Protein AF-A0A1Q7UNA2-F1 (afdb_monomer_lite)

Radius of gyration: 17.63 Å; chains: 1; bounding box: 50×37×40 Å

Sequence (110 aa):
MLPLDVMKQYQCIVVGATQRELTVAFTAEQNKVVIRALQKLTSLNIFPVLVQPAKFRLLMHRIEAYEQHRHDLDWPYYVHWYFTHSIVEYVLTEQVLHKQQIVEEPWEYE

pLDDT: mean 70.7, std 17.1, range [40.28, 89.38]

Foldseek 3Di:
DDDLVLCVVQVKDFPADDPAETEIEHADDDPVVSQVVVCVVPVHHYRYDYDHPVVSVVVSVVVVVCVVCVVVDPDDPPCPVRNVVRVVVNVVVVVVVVVVVVVPPPPDDD

Structure (mmCIF, N/CA/C/O backbone):
data_AF-A0A1Q7UNA2-F1
#
_entry.id   AF-A0A1Q7UNA2-F1
#
loop_
_atom_site.group_PDB
_atom_site.id
_atom_site.type_symbol
_atom_site.label_atom_id
_atom_site.label_alt_id
_atom_site.label_comp_id
_atom_site.label_asym_id
_atom_site.label_entity_id
_atom_site.label_seq_id
_atom_site.pdbx_PDB_ins_code
_atom_site.Cartn_x
_atom_site.Cartn_y
_atom_site.Cartn_z
_atom_site.occupancy
_atom_site.B_iso_or_equiv
_atom_site.auth_seq_id
_atom_site.auth_comp_id
_atom_site.auth_asym_id
_atom_site.auth_atom_id
_atom_site.pdbx_PDB_model_num
ATOM 1 N N . MET A 1 1 ? -3.076 -9.086 3.347 1.00 63.88 1 MET A N 1
ATOM 2 C CA . MET A 1 1 ? -2.303 -8.221 2.421 1.00 63.88 1 MET A CA 1
ATOM 3 C C . MET A 1 1 ? -3.239 -7.671 1.357 1.00 63.88 1 MET A C 1
ATOM 5 O O . MET A 1 1 ? -4.235 -8.324 1.074 1.00 63.88 1 MET A O 1
ATOM 9 N N . LEU A 1 2 ? -2.945 -6.493 0.793 1.00 74.06 2 LEU A N 1
ATOM 10 C CA . LEU A 1 2 ? -3.668 -6.002 -0.388 1.00 74.06 2 LEU A CA 1
ATOM 11 C C . LEU A 1 2 ? -3.254 -6.822 -1.623 1.00 74.06 2 LEU A C 1
ATOM 13 O O . LEU A 1 2 ? -2.090 -7.215 -1.693 1.00 74.06 2 LEU A O 1
ATOM 17 N N . PRO A 1 3 ? -4.153 -7.066 -2.592 1.00 80.12 3 PRO A N 1
ATOM 18 C CA . PRO A 1 3 ? -3.781 -7.680 -3.865 1.00 80.12 3 PRO A CA 1
ATOM 19 C C . PRO A 1 3 ? -2.754 -6.835 -4.629 1.00 80.12 3 PRO A C 1
ATOM 21 O O . PRO A 1 3 ? -2.806 -5.602 -4.577 1.00 80.12 3 PRO A O 1
ATOM 24 N N . LEU A 1 4 ? -1.850 -7.481 -5.375 1.00 81.50 4 LEU A N 1
ATOM 25 C CA . LEU A 1 4 ? -0.822 -6.793 -6.169 1.00 81.50 4 LEU A CA 1
ATOM 26 C C . LEU A 1 4 ? -1.426 -5.761 -7.129 1.00 81.50 4 LEU A C 1
ATOM 28 O O . LEU A 1 4 ? -0.921 -4.644 -7.229 1.00 81.50 4 LEU A O 1
ATOM 32 N N . ASP A 1 5 ? -2.543 -6.098 -7.770 1.00 82.19 5 ASP A N 1
ATOM 33 C CA . ASP A 1 5 ? -3.231 -5.201 -8.701 1.00 82.19 5 ASP A CA 1
ATOM 34 C C . ASP A 1 5 ? -3.750 -3.936 -8.011 1.00 82.19 5 ASP A C 1
ATOM 36 O O . ASP A 1 5 ? -3.601 -2.836 -8.541 1.00 82.19 5 ASP A O 1
ATOM 40 N N . VAL A 1 6 ? -4.265 -4.064 -6.783 1.00 80.56 6 VAL A N 1
ATOM 41 C CA . VAL A 1 6 ? -4.700 -2.926 -5.956 1.00 80.56 6 VAL A CA 1
ATOM 42 C C . VAL A 1 6 ? -3.497 -2.052 -5.594 1.00 80.56 6 VAL A C 1
ATOM 44 O O . VAL A 1 6 ? -3.549 -0.830 -5.740 1.00 80.56 6 VAL A O 1
ATOM 47 N N . MET A 1 7 ? -2.386 -2.665 -5.176 1.00 84.69 7 MET A N 1
ATOM 48 C CA . MET A 1 7 ? -1.158 -1.943 -4.820 1.00 84.69 7 MET A CA 1
ATOM 49 C C . MET A 1 7 ? -0.581 -1.164 -6.012 1.00 84.69 7 MET A C 1
ATOM 51 O O . MET A 1 7 ? -0.156 -0.015 -5.866 1.00 84.69 7 MET A O 1
ATOM 55 N N . LYS A 1 8 ? -0.618 -1.754 -7.212 1.00 85.25 8 LYS A N 1
ATOM 56 C CA . LYS A 1 8 ? -0.201 -1.113 -8.467 1.00 85.25 8 LYS A CA 1
ATOM 57 C C . LYS A 1 8 ? -1.134 0.013 -8.882 1.00 85.25 8 LYS A C 1
ATOM 59 O O . LYS A 1 8 ? -0.667 1.121 -9.145 1.00 85.25 8 LYS A O 1
ATOM 64 N N . GLN A 1 9 ? -2.435 -0.257 -8.933 1.00 84.44 9 GLN A N 1
ATOM 65 C CA . GLN A 1 9 ? -3.442 0.694 -9.394 1.00 84.44 9 GLN A CA 1
ATOM 66 C C . GLN A 1 9 ? -3.444 1.965 -8.544 1.00 84.44 9 GLN A C 1
ATOM 68 O O . GLN A 1 9 ? -3.530 3.070 -9.077 1.00 84.44 9 GLN A O 1
ATOM 73 N N . TYR A 1 10 ? -3.320 1.810 -7.227 1.00 83.06 10 TYR A N 1
ATOM 74 C CA . TYR A 1 10 ? -3.402 2.924 -6.289 1.00 83.06 10 TYR A CA 1
ATOM 75 C C . TYR A 1 10 ? -2.045 3.421 -5.790 1.00 83.06 10 TYR A C 1
ATOM 77 O O . TYR A 1 10 ? -2.012 4.305 -4.934 1.00 83.06 10 TYR A O 1
ATOM 85 N N . GLN A 1 11 ? -0.941 2.877 -6.318 1.00 86.38 11 GLN A N 1
ATOM 86 C CA . GLN A 1 11 ? 0.428 3.207 -5.906 1.00 86.38 11 GLN A CA 1
ATOM 87 C C . GLN A 1 11 ? 0.568 3.215 -4.374 1.00 86.38 11 GLN A C 1
ATOM 89 O O . GLN A 1 11 ? 1.095 4.159 -3.778 1.00 86.38 11 GLN A O 1
ATOM 94 N N . CYS A 1 12 ? 0.068 2.149 -3.741 1.00 86.25 12 CYS A N 1
ATOM 95 C CA . CYS A 1 12 ? 0.057 1.982 -2.295 1.00 86.25 12 CYS A CA 1
ATOM 96 C C . CYS A 1 12 ? 0.667 0.639 -1.886 1.00 86.25 12 CYS A C 1
ATOM 98 O O . CYS A 1 12 ? 0.523 -0.359 -2.586 1.00 86.25 12 CYS A O 1
ATOM 100 N N . ILE A 1 13 ? 1.373 0.605 -0.757 1.00 86.81 13 ILE A N 1
ATOM 101 C CA . ILE A 1 13 ? 1.974 -0.621 -0.216 1.00 86.81 13 ILE A CA 1
ATOM 102 C C . ILE A 1 13 ? 1.739 -0.636 1.288 1.00 86.81 13 ILE A C 1
ATOM 104 O O . ILE A 1 13 ? 2.112 0.311 1.977 1.00 86.81 13 ILE A O 1
ATOM 108 N N . VAL A 1 14 ? 1.147 -1.702 1.825 1.00 85.12 14 VAL A N 1
ATOM 109 C CA . VAL A 1 14 ? 1.115 -1.886 3.283 1.00 85.12 14 VAL A CA 1
ATOM 110 C C . VAL A 1 14 ? 2.553 -2.132 3.730 1.00 85.12 14 VAL A C 1
ATOM 112 O O . VAL A 1 14 ? 3.205 -3.026 3.196 1.00 85.12 14 VAL A O 1
ATOM 115 N N . VAL A 1 15 ? 3.054 -1.349 4.688 1.00 82.88 15 VAL A N 1
ATOM 116 C CA . VAL A 1 15 ? 4.416 -1.485 5.253 1.00 82.88 15 VAL A CA 1
ATOM 117 C C . VAL A 1 15 ? 4.418 -1.835 6.743 1.00 82.88 15 VAL A C 1
ATOM 119 O O . VAL A 1 15 ? 5.462 -2.182 7.286 1.00 82.88 15 VAL A O 1
ATOM 122 N N . GLY A 1 16 ? 3.254 -1.791 7.391 1.00 80.31 16 GLY A N 1
ATOM 123 C CA . GLY A 1 16 ? 3.058 -2.241 8.764 1.00 80.31 16 GLY A CA 1
ATOM 124 C C . GLY A 1 16 ? 1.576 -2.357 9.103 1.00 80.31 16 GLY A C 1
ATOM 125 O O . GLY A 1 16 ? 0.727 -1.810 8.397 1.00 80.31 16 GLY A O 1
ATOM 126 N N . ALA A 1 17 ? 1.267 -3.078 10.176 1.00 82.44 17 ALA A N 1
ATOM 127 C CA . ALA A 1 17 ? -0.092 -3.223 10.674 1.00 82.44 17 ALA A CA 1
ATOM 128 C C . ALA A 1 17 ? -0.101 -3.400 12.196 1.00 82.44 17 ALA A C 1
ATOM 130 O O . ALA A 1 17 ? 0.771 -4.060 12.762 1.00 82.44 17 ALA A O 1
ATOM 131 N N . THR A 1 18 ? -1.110 -2.819 12.832 1.00 81.62 18 THR A N 1
ATOM 132 C CA . THR A 1 18 ? -1.476 -3.009 14.238 1.00 81.62 18 THR A CA 1
ATOM 133 C C . THR A 1 18 ? -2.917 -3.523 14.314 1.00 81.62 18 THR A C 1
ATOM 135 O O . THR A 1 18 ? -3.586 -3.661 13.289 1.00 81.62 18 THR A O 1
ATOM 138 N N . GLN A 1 19 ? -3.434 -3.759 15.522 1.00 77.75 19 GLN A N 1
ATOM 139 C CA . GLN A 1 19 ? -4.790 -4.288 15.731 1.00 77.75 19 GLN A CA 1
ATOM 140 C C . GLN A 1 19 ? -5.914 -3.431 15.119 1.00 77.75 19 GLN A C 1
ATOM 142 O O . GLN A 1 19 ? -6.990 -3.952 14.845 1.00 77.75 19 GLN A O 1
ATOM 147 N N . ARG A 1 20 ? -5.709 -2.120 14.924 1.00 84.38 20 ARG A N 1
ATOM 148 C CA . ARG A 1 20 ? -6.752 -1.205 14.413 1.00 84.38 20 ARG A CA 1
ATOM 149 C C . ARG A 1 20 ? -6.290 -0.284 13.291 1.00 84.38 20 ARG A C 1
ATOM 151 O O . ARG A 1 20 ? -7.080 0.524 12.804 1.00 84.38 20 ARG A O 1
ATOM 158 N N . GLU A 1 21 ? -5.027 -0.376 12.889 1.00 85.38 21 GLU A N 1
ATOM 159 C CA . GLU A 1 21 ? -4.424 0.565 11.953 1.00 85.38 21 GLU A CA 1
ATOM 160 C C . GLU A 1 21 ? -3.440 -0.121 11.004 1.00 85.38 21 GLU A C 1
ATOM 162 O O . GLU A 1 21 ? -2.600 -0.914 11.424 1.00 85.38 21 GLU A O 1
ATOM 167 N N . LEU A 1 22 ? -3.521 0.222 9.720 1.00 87.38 22 LEU A N 1
ATOM 168 C CA . LEU A 1 22 ? -2.559 -0.155 8.695 1.00 87.38 22 LEU A CA 1
ATOM 169 C C . LEU A 1 22 ? -1.677 1.037 8.343 1.00 87.38 22 LEU A C 1
ATOM 171 O O . LEU A 1 22 ? -2.165 2.089 7.929 1.00 87.38 22 LEU A O 1
ATOM 175 N N . THR A 1 23 ? -0.370 0.830 8.404 1.00 88.31 23 THR A N 1
ATOM 176 C CA . THR A 1 23 ? 0.618 1.773 7.888 1.00 88.31 23 THR A CA 1
ATOM 177 C C . THR A 1 23 ? 0.781 1.526 6.396 1.00 88.3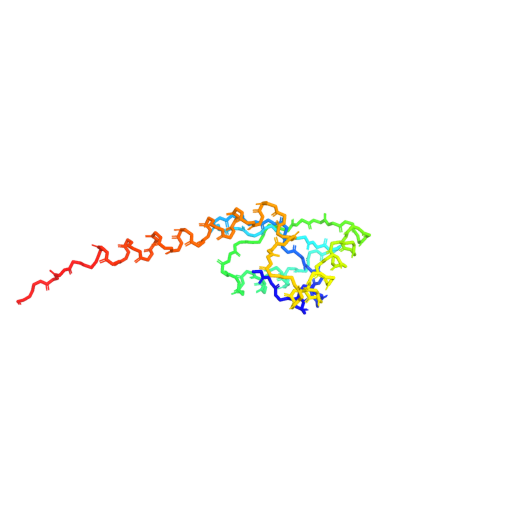1 23 THR A C 1
ATOM 179 O O . THR A 1 23 ? 1.273 0.472 5.983 1.00 88.31 23 THR A O 1
ATOM 182 N N . VAL A 1 24 ? 0.378 2.493 5.572 1.00 86.62 24 VAL A N 1
ATOM 183 C CA . VAL A 1 24 ? 0.376 2.360 4.109 1.00 86.62 24 VAL A CA 1
ATOM 184 C C . VAL A 1 24 ? 1.284 3.412 3.484 1.00 86.62 24 VAL A C 1
ATOM 186 O O . VAL A 1 24 ? 1.093 4.610 3.673 1.00 86.62 24 VAL A O 1
ATOM 189 N N . ALA A 1 25 ? 2.280 2.957 2.730 1.00 88.38 25 ALA A N 1
ATOM 190 C CA . ALA A 1 25 ? 3.199 3.786 1.967 1.00 88.38 25 ALA A CA 1
ATOM 191 C C . ALA A 1 25 ? 2.579 4.262 0.641 1.00 88.38 25 ALA A C 1
ATOM 193 O O . ALA A 1 25 ? 1.989 3.455 -0.075 1.00 88.38 25 ALA A O 1
ATOM 194 N N . PHE A 1 26 ? 2.792 5.534 0.289 1.00 88.06 26 PHE A N 1
ATOM 195 C CA . PHE A 1 26 ? 2.338 6.189 -0.950 1.00 88.06 26 PHE A CA 1
ATOM 196 C C . PHE A 1 26 ? 3.474 6.989 -1.618 1.00 88.06 26 PHE A C 1
ATOM 198 O O . PHE A 1 26 ? 4.359 7.491 -0.926 1.00 88.06 26 PHE A O 1
ATOM 205 N N . THR A 1 27 ? 3.452 7.136 -2.950 1.00 82.06 27 THR A N 1
ATOM 206 C CA . THR A 1 27 ? 4.519 7.790 -3.747 1.00 82.06 27 THR A CA 1
ATOM 207 C C . THR A 1 27 ? 4.490 9.322 -3.771 1.00 82.06 27 THR A C 1
ATOM 209 O O . THR A 1 27 ? 5.551 9.943 -3.821 1.00 82.06 27 THR A O 1
ATOM 212 N N . ALA A 1 28 ? 3.306 9.937 -3.776 1.00 72.44 28 ALA A N 1
ATOM 213 C CA . ALA A 1 28 ? 3.059 11.386 -3.738 1.00 72.44 28 ALA A CA 1
ATOM 214 C C . ALA A 1 28 ? 1.551 11.650 -3.543 1.00 72.44 28 ALA A C 1
ATOM 216 O O . ALA A 1 28 ? 0.780 10.698 -3.611 1.00 72.44 28 ALA A O 1
ATOM 217 N N . GLU A 1 29 ? 1.183 12.913 -3.261 1.00 64.06 29 GLU A N 1
ATOM 218 C CA . GLU A 1 29 ? -0.145 13.442 -2.875 1.00 64.06 29 GLU A CA 1
ATOM 219 C C . GLU A 1 29 ? -1.163 12.411 -2.371 1.00 64.06 29 GLU A C 1
ATOM 221 O O . GLU A 1 29 ? -1.747 11.639 -3.127 1.00 64.06 29 GLU A O 1
ATOM 226 N N . GLN A 1 30 ? -1.425 12.464 -1.061 1.00 63.19 30 GLN A N 1
ATOM 227 C CA . GLN A 1 30 ? -2.447 11.664 -0.394 1.00 63.19 30 GLN A CA 1
ATOM 228 C C . GLN A 1 30 ? -3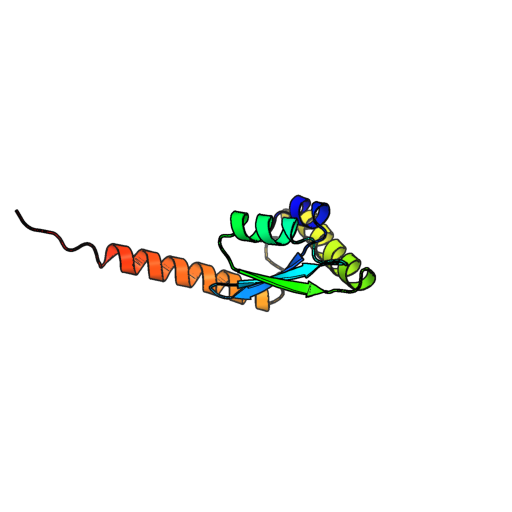.792 11.805 -1.110 1.00 63.19 30 GLN A C 1
ATOM 230 O O . GLN A 1 30 ? -4.561 12.738 -0.859 1.00 63.19 30 GLN A O 1
ATOM 235 N N . ASN A 1 31 ? -4.111 10.848 -1.975 1.00 69.75 31 ASN A N 1
ATOM 236 C CA . ASN A 1 31 ? -5.426 10.795 -2.565 1.00 69.75 31 ASN A CA 1
ATOM 237 C C . ASN A 1 31 ? -6.384 10.308 -1.475 1.00 69.75 31 ASN A C 1
ATOM 239 O O . ASN A 1 31 ? -6.511 9.112 -1.212 1.00 69.75 31 ASN A O 1
ATOM 243 N N . LYS A 1 32 ? -7.048 11.258 -0.806 1.00 81.75 32 LYS A N 1
ATOM 244 C CA . LYS A 1 32 ? -8.021 10.991 0.265 1.00 81.75 32 LYS A CA 1
ATOM 245 C C . LYS A 1 32 ? -9.088 9.979 -0.164 1.00 81.75 32 LYS A C 1
ATOM 247 O O . LYS A 1 32 ? -9.630 9.279 0.687 1.00 81.75 32 LYS A O 1
ATOM 252 N N . VAL A 1 33 ? -9.375 9.880 -1.465 1.00 84.75 33 VAL A N 1
ATOM 253 C CA . VAL A 1 33 ? -10.287 8.876 -2.025 1.00 84.75 33 VAL A CA 1
ATOM 254 C C . VAL A 1 33 ? -9.717 7.470 -1.863 1.00 84.75 33 VAL A C 1
ATOM 256 O O . VAL A 1 33 ? -10.432 6.586 -1.404 1.00 84.75 33 VAL A O 1
ATOM 259 N N . VAL A 1 34 ? -8.433 7.273 -2.164 1.00 83.25 34 VAL A N 1
ATOM 260 C CA . VAL A 1 34 ? -7.741 5.987 -1.992 1.00 83.25 34 VAL A CA 1
ATOM 261 C C . VAL A 1 34 ? -7.687 5.606 -0.520 1.00 83.25 34 VAL A C 1
ATOM 263 O O . VAL A 1 34 ? -8.026 4.481 -0.176 1.00 83.25 34 VAL A O 1
ATOM 266 N N . ILE A 1 35 ? -7.344 6.547 0.365 1.00 87.06 35 ILE A N 1
ATOM 267 C CA . ILE A 1 35 ? -7.327 6.292 1.813 1.00 87.06 35 ILE A CA 1
ATOM 268 C C . ILE A 1 35 ? -8.715 5.850 2.294 1.00 87.06 35 ILE A C 1
ATOM 270 O O . ILE A 1 35 ? -8.828 4.826 2.959 1.00 87.06 35 ILE A O 1
ATOM 274 N N . ARG A 1 36 ? -9.783 6.557 1.898 1.00 87.50 36 ARG A N 1
ATOM 275 C CA . ARG A 1 36 ? -11.162 6.172 2.244 1.00 87.50 36 ARG A CA 1
ATOM 276 C C . ARG A 1 36 ? -11.572 4.829 1.651 1.00 87.50 36 ARG A C 1
ATOM 278 O O . ARG A 1 36 ? -12.288 4.078 2.305 1.00 87.50 36 ARG A O 1
ATOM 285 N N . ALA A 1 37 ? -11.164 4.533 0.419 1.00 84.69 37 ALA A N 1
ATOM 286 C CA . ALA A 1 37 ? -11.447 3.253 -0.217 1.00 84.69 37 ALA A CA 1
ATOM 287 C C . ALA A 1 37 ? -10.760 2.109 0.537 1.00 84.69 37 ALA A C 1
ATOM 289 O O . ALA A 1 37 ? -11.405 1.109 0.834 1.00 84.69 37 ALA A O 1
ATOM 290 N N . LEU A 1 38 ? -9.496 2.295 0.925 1.00 83.81 38 LEU A N 1
ATOM 291 C CA . LEU A 1 38 ? -8.756 1.338 1.740 1.00 83.81 38 LEU A CA 1
ATOM 292 C C . LEU A 1 38 ? -9.396 1.165 3.119 1.00 83.81 38 LEU A C 1
ATOM 294 O O . LEU A 1 38 ? -9.632 0.031 3.505 1.00 83.81 38 LEU A O 1
ATOM 298 N N . GLN A 1 39 ? -9.770 2.249 3.807 1.00 86.94 39 GLN A N 1
ATOM 299 C CA . GLN A 1 39 ? -10.493 2.177 5.087 1.00 86.94 39 GLN A CA 1
ATOM 300 C C . GLN A 1 39 ? -11.794 1.377 4.972 1.00 86.94 39 GLN A C 1
ATOM 302 O O . GLN A 1 39 ? -12.088 0.552 5.829 1.00 86.94 39 GLN A O 1
ATOM 307 N N . LYS A 1 40 ? -12.576 1.594 3.906 1.00 84.19 40 LYS A N 1
ATOM 308 C CA . LYS A 1 40 ? -13.811 0.834 3.661 1.00 84.19 40 LYS A CA 1
ATOM 309 C C . LYS A 1 40 ? -13.542 -0.634 3.345 1.00 84.19 40 LYS A C 1
ATOM 311 O O . LYS A 1 40 ? -14.314 -1.486 3.761 1.00 84.19 40 LYS A O 1
ATOM 316 N N . LEU A 1 41 ? -12.479 -0.914 2.595 1.00 81.69 41 LEU A N 1
ATOM 317 C CA . LEU A 1 41 ? -12.116 -2.269 2.194 1.00 81.69 41 LEU A CA 1
ATOM 318 C C . LEU A 1 41 ? -11.587 -3.088 3.375 1.00 81.69 41 LEU A C 1
ATOM 320 O O . LEU A 1 41 ? -11.864 -4.277 3.463 1.00 81.69 41 LEU A O 1
ATOM 324 N N . THR A 1 42 ? -10.810 -2.465 4.261 1.00 80.88 42 THR A N 1
ATOM 325 C CA . THR A 1 42 ? -10.125 -3.161 5.356 1.00 80.88 42 THR A CA 1
ATOM 326 C C . THR A 1 42 ? -10.839 -3.034 6.694 1.00 80.88 42 THR A C 1
ATOM 328 O O . THR A 1 42 ? -10.509 -3.775 7.608 1.00 80.88 42 THR A O 1
ATOM 331 N N . SER A 1 43 ? -11.789 -2.104 6.838 1.00 84.88 43 SER A N 1
ATOM 332 C CA . SER A 1 43 ? -12.384 -1.707 8.127 1.00 84.88 43 SER A CA 1
ATOM 333 C C . SER A 1 43 ? -11.356 -1.257 9.179 1.00 84.88 43 SER A C 1
ATOM 335 O O . SER A 1 43 ? -11.660 -1.203 10.368 1.00 84.88 43 SER A O 1
ATOM 337 N N . LEU A 1 44 ? -10.140 -0.906 8.747 1.00 85.44 44 LEU A N 1
ATOM 338 C CA . LEU A 1 44 ? -9.041 -0.462 9.603 1.00 85.44 44 LEU A CA 1
ATOM 339 C C . LEU A 1 44 ? -8.715 1.007 9.337 1.00 85.44 44 LEU A C 1
ATOM 341 O O . LEU A 1 44 ? -8.884 1.516 8.224 1.00 85.44 44 LEU A O 1
ATOM 345 N N . ASN A 1 45 ? -8.185 1.685 10.354 1.00 88.62 45 ASN A N 1
ATOM 346 C CA . ASN A 1 45 ? -7.595 3.002 10.156 1.00 88.62 45 ASN A CA 1
ATOM 347 C C . ASN A 1 45 ? -6.382 2.890 9.235 1.00 88.62 45 ASN A C 1
ATOM 349 O O . ASN A 1 45 ? -5.694 1.873 9.212 1.00 88.62 45 ASN A O 1
ATOM 353 N N . ILE A 1 46 ? -6.124 3.936 8.459 1.00 88.31 46 ILE A N 1
ATOM 354 C CA . ILE A 1 46 ? -4.984 3.978 7.549 1.00 88.31 46 ILE A CA 1
ATOM 355 C C . ILE A 1 46 ? -4.082 5.111 8.011 1.00 88.31 46 ILE A C 1
ATOM 357 O O . ILE A 1 46 ? -4.489 6.272 7.967 1.00 88.31 46 ILE A O 1
ATOM 361 N N . PHE A 1 47 ? -2.863 4.768 8.414 1.00 89.38 47 PHE A N 1
ATOM 362 C CA . PHE A 1 47 ? -1.793 5.716 8.680 1.00 89.38 47 PHE A CA 1
ATOM 363 C C . PHE A 1 47 ? -0.936 5.870 7.414 1.00 89.38 47 PHE A C 1
ATOM 365 O O . PHE A 1 47 ? -0.184 4.956 7.055 1.00 89.38 47 PHE A O 1
ATOM 372 N N . PRO A 1 48 ? -1.069 6.984 6.672 1.00 88.81 48 PRO A N 1
ATOM 373 C CA . PRO A 1 48 ? -0.354 7.168 5.420 1.00 88.81 48 PRO A CA 1
ATOM 374 C C . PRO A 1 48 ? 1.101 7.578 5.669 1.00 88.81 48 PRO A C 1
ATOM 376 O O . PRO A 1 48 ? 1.382 8.527 6.398 1.00 88.81 48 PRO A O 1
ATOM 379 N N . VAL A 1 49 ? 2.031 6.917 4.984 1.00 87.12 49 VAL A N 1
ATOM 380 C CA . VAL A 1 49 ? 3.457 7.261 4.976 1.00 87.12 49 VAL A CA 1
ATOM 381 C C . VAL A 1 49 ? 3.862 7.675 3.569 1.00 87.12 49 VAL A C 1
ATOM 383 O O . VAL A 1 49 ? 3.634 6.953 2.602 1.00 87.12 49 VAL A O 1
ATOM 386 N N . LEU A 1 50 ? 4.485 8.842 3.438 1.00 88.56 50 LEU A N 1
ATOM 387 C CA . LEU A 1 50 ? 5.023 9.297 2.160 1.00 88.56 50 LEU A CA 1
ATOM 388 C C . LEU A 1 50 ? 6.394 8.672 1.917 1.00 88.56 50 LEU A C 1
ATOM 390 O O . LEU A 1 50 ? 7.293 8.746 2.755 1.00 88.56 50 LEU A O 1
ATOM 394 N N . VAL A 1 51 ? 6.559 8.074 0.744 1.00 86.12 51 VAL A N 1
ATOM 395 C CA . VAL A 1 51 ? 7.787 7.409 0.327 1.00 86.12 51 VAL A CA 1
ATOM 396 C C . VAL A 1 51 ? 8.230 7.987 -1.006 1.00 86.12 51 VAL A C 1
ATOM 398 O O . VAL A 1 51 ? 7.443 8.140 -1.931 1.00 86.12 51 VAL A O 1
ATOM 401 N N . GLN A 1 52 ? 9.525 8.283 -1.120 1.00 86.56 52 GLN A N 1
ATOM 402 C CA . GLN A 1 52 ? 10.103 8.759 -2.375 1.00 86.56 52 GLN A CA 1
ATOM 403 C C . GLN A 1 52 ? 9.818 7.762 -3.515 1.00 86.56 52 GLN A C 1
ATOM 405 O O . GLN A 1 52 ? 10.032 6.560 -3.319 1.00 86.56 52 GLN A O 1
ATOM 410 N N . PRO A 1 53 ? 9.442 8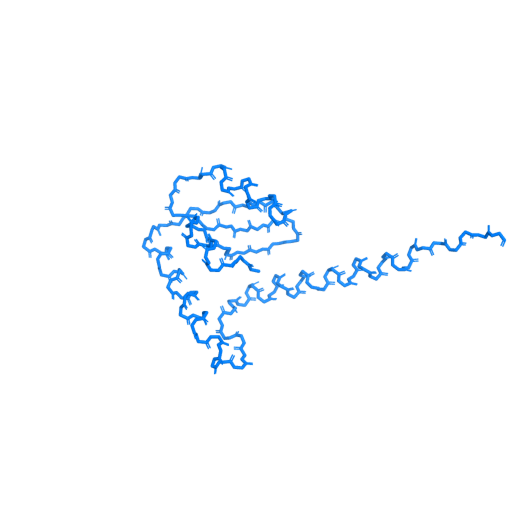.225 -4.723 1.00 86.81 53 PRO A N 1
ATOM 411 C CA . PRO A 1 53 ? 9.095 7.346 -5.842 1.00 86.81 53 PRO A CA 1
ATOM 412 C C . PRO A 1 53 ? 10.156 6.283 -6.160 1.00 86.81 53 PRO A C 1
ATOM 414 O O . PRO A 1 53 ? 9.819 5.136 -6.445 1.00 86.81 53 PRO A O 1
ATOM 417 N N . ALA A 1 54 ? 11.445 6.622 -6.043 1.00 87.44 54 ALA A N 1
ATOM 418 C CA . ALA A 1 54 ? 12.539 5.669 -6.243 1.00 87.44 54 ALA A CA 1
ATOM 419 C C . ALA A 1 54 ? 12.496 4.500 -5.240 1.00 87.44 54 ALA A C 1
ATOM 421 O O . ALA A 1 54 ? 12.626 3.342 -5.629 1.00 87.44 54 ALA A O 1
ATOM 422 N N . LYS A 1 55 ? 12.253 4.790 -3.955 1.00 87.06 55 LYS A N 1
ATOM 423 C CA . LYS A 1 55 ? 12.133 3.769 -2.902 1.00 87.06 55 LYS A CA 1
ATOM 424 C C . LYS A 1 55 ? 10.862 2.943 -3.070 1.00 87.06 55 LYS A C 1
ATOM 426 O O . LYS A 1 55 ? 10.897 1.731 -2.893 1.00 87.06 55 LYS A O 1
ATOM 431 N N . PHE A 1 56 ? 9.761 3.580 -3.459 1.00 86.44 56 PHE A N 1
ATOM 432 C CA . PHE A 1 56 ? 8.508 2.881 -3.721 1.00 86.44 56 PHE A CA 1
ATOM 433 C C . PHE A 1 56 ? 8.637 1.885 -4.876 1.00 86.44 56 PHE A C 1
ATOM 435 O O . PHE A 1 56 ? 8.207 0.744 -4.745 1.00 86.44 56 PHE A O 1
ATOM 442 N N . ARG A 1 57 ? 9.291 2.274 -5.980 1.00 89.06 57 ARG A N 1
ATOM 443 C CA . ARG A 1 57 ? 9.557 1.369 -7.109 1.00 89.06 57 ARG A CA 1
ATOM 444 C C . ARG A 1 57 ? 10.342 0.133 -6.680 1.00 89.06 57 ARG A C 1
ATOM 446 O O . ARG A 1 57 ? 10.010 -0.965 -7.111 1.00 89.06 57 ARG A O 1
ATOM 453 N N . LEU A 1 58 ? 11.340 0.297 -5.809 1.00 88.81 58 LEU A N 1
ATOM 454 C CA . LEU A 1 58 ? 12.090 -0.834 -5.256 1.00 88.81 58 LEU A CA 1
ATOM 455 C C . LEU A 1 58 ? 11.205 -1.746 -4.396 1.00 88.81 58 LEU A C 1
ATOM 457 O O . LEU A 1 58 ? 11.302 -2.964 -4.507 1.00 88.81 58 LEU A O 1
ATOM 461 N N . LEU A 1 59 ? 10.336 -1.174 -3.557 1.00 85.19 59 LEU A N 1
ATOM 462 C CA . L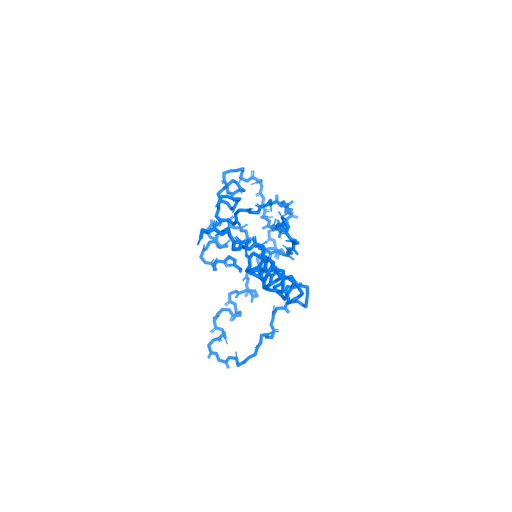EU A 1 59 ? 9.386 -1.951 -2.755 1.00 85.19 59 LEU A CA 1
ATOM 463 C C . LEU A 1 59 ? 8.399 -2.721 -3.641 1.00 85.19 59 LEU A C 1
ATOM 465 O O . LEU A 1 59 ? 8.208 -3.914 -3.429 1.00 85.19 59 LEU A O 1
ATOM 469 N N . MET A 1 60 ? 7.839 -2.072 -4.665 1.00 87.75 60 MET A N 1
ATOM 470 C CA . MET A 1 60 ? 6.915 -2.701 -5.609 1.00 87.75 60 MET A CA 1
ATOM 471 C C . MET A 1 60 ? 7.584 -3.851 -6.365 1.00 87.75 60 MET A C 1
ATOM 473 O O . MET A 1 60 ? 7.060 -4.958 -6.367 1.00 87.75 60 MET A O 1
ATOM 477 N N . HIS A 1 61 ? 8.783 -3.631 -6.911 1.00 88.25 61 HIS A N 1
ATOM 478 C CA . HIS A 1 61 ? 9.514 -4.663 -7.650 1.00 88.25 61 HIS A CA 1
ATOM 479 C C . HIS A 1 61 ? 9.823 -5.891 -6.781 1.00 88.25 61 HIS A C 1
ATOM 481 O O . HIS A 1 61 ? 9.821 -7.022 -7.264 1.00 88.25 61 HIS A O 1
ATOM 487 N N . ARG A 1 62 ? 10.096 -5.700 -5.484 1.00 84.12 62 ARG A N 1
ATOM 488 C CA . ARG A 1 62 ? 10.309 -6.822 -4.555 1.00 84.12 62 ARG A CA 1
ATOM 489 C C . ARG A 1 62 ? 9.036 -7.636 -4.334 1.00 84.12 62 ARG A C 1
ATOM 491 O O . ARG A 1 62 ? 9.120 -8.857 -4.260 1.00 84.12 62 ARG A O 1
ATOM 498 N N . ILE A 1 63 ? 7.884 -6.975 -4.239 1.00 83.06 63 ILE A N 1
ATOM 499 C CA . ILE A 1 63 ? 6.586 -7.645 -4.092 1.00 83.06 63 ILE A CA 1
ATOM 500 C C . ILE A 1 63 ? 6.215 -8.370 -5.391 1.00 83.06 63 ILE A C 1
ATOM 502 O O . ILE A 1 63 ? 5.811 -9.523 -5.336 1.00 83.06 63 ILE A O 1
ATOM 506 N N . GLU A 1 64 ? 6.406 -7.741 -6.554 1.00 86.19 64 GLU A N 1
ATOM 507 C CA . GLU A 1 64 ? 6.168 -8.370 -7.862 1.00 86.19 64 GLU A CA 1
ATOM 508 C C . GLU A 1 64 ? 7.017 -9.625 -8.053 1.00 86.19 64 GLU A C 1
ATOM 510 O O . GLU A 1 64 ? 6.491 -10.674 -8.415 1.00 86.19 64 GLU A O 1
ATOM 515 N N . ALA A 1 65 ? 8.318 -9.526 -7.765 1.00 84.00 65 ALA A N 1
ATOM 516 C CA . ALA A 1 65 ? 9.212 -10.671 -7.816 1.00 84.00 65 ALA A CA 1
ATOM 517 C C . ALA A 1 65 ? 8.740 -11.774 -6.859 1.00 84.00 65 ALA A C 1
ATOM 519 O O . ALA A 1 65 ? 8.737 -12.938 -7.238 1.00 84.00 65 ALA A O 1
ATOM 520 N N . TYR A 1 66 ? 8.290 -11.436 -5.647 1.00 75.56 66 TYR A N 1
ATOM 521 C CA . TYR A 1 66 ? 7.741 -12.434 -4.732 1.00 75.56 66 TYR A CA 1
ATOM 522 C C . TYR A 1 66 ? 6.490 -13.116 -5.295 1.00 75.56 66 TYR A C 1
ATOM 524 O O . TYR A 1 66 ? 6.462 -14.337 -5.337 1.00 75.56 66 TYR A O 1
ATOM 532 N N . GLU A 1 67 ? 5.490 -12.367 -5.762 1.00 77.12 67 GLU A N 1
ATOM 533 C CA . GLU A 1 67 ? 4.254 -12.937 -6.323 1.00 77.12 67 GLU A CA 1
ATOM 534 C C . GLU A 1 67 ? 4.536 -13.855 -7.522 1.00 77.12 67 GLU A C 1
ATOM 536 O O . GLU A 1 67 ? 3.927 -14.913 -7.647 1.00 77.12 67 GLU A O 1
ATOM 541 N N . GLN A 1 68 ? 5.521 -13.508 -8.356 1.00 78.88 68 GLN A N 1
ATOM 542 C CA . GLN A 1 68 ? 5.957 -14.350 -9.474 1.00 78.88 68 GLN A CA 1
ATOM 543 C C . GLN A 1 68 ? 6.593 -15.671 -9.020 1.00 78.88 68 GLN A C 1
ATOM 545 O O . GLN A 1 68 ? 6.352 -16.700 -9.641 1.00 78.88 68 GLN A O 1
ATOM 550 N N . HIS A 1 69 ? 7.378 -15.658 -7.938 1.00 72.00 69 HIS A N 1
ATOM 551 C CA . HIS A 1 69 ? 8.080 -16.844 -7.422 1.00 72.00 69 HIS A CA 1
ATOM 552 C C . HIS A 1 69 ? 7.315 -17.556 -6.294 1.00 72.00 69 HIS A C 1
ATOM 554 O O . HIS A 1 69 ? 7.766 -18.578 -5.782 1.00 72.00 69 HIS A O 1
ATOM 560 N N . ARG A 1 70 ? 6.150 -17.040 -5.885 1.00 64.94 70 ARG A N 1
ATOM 561 C CA . ARG A 1 70 ? 5.318 -17.590 -4.804 1.00 64.94 70 ARG A CA 1
ATOM 562 C C . ARG A 1 70 ? 4.798 -18.993 -5.124 1.00 64.94 70 ARG A C 1
ATOM 564 O O . ARG A 1 70 ? 4.502 -19.743 -4.203 1.00 64.94 70 ARG A O 1
ATOM 571 N N . HIS A 1 71 ? 4.705 -19.344 -6.404 1.00 59.84 71 HIS A N 1
ATOM 572 C CA . HIS A 1 71 ? 4.340 -20.690 -6.845 1.00 59.84 71 HIS A CA 1
ATOM 573 C C . HIS A 1 71 ? 5.509 -21.691 -6.804 1.00 59.84 71 HIS A C 1
ATOM 575 O O . HIS A 1 71 ? 5.250 -22.889 -6.778 1.00 59.84 71 HIS A O 1
ATOM 581 N N . ASP A 1 72 ? 6.757 -21.212 -6.733 1.00 56.62 72 ASP A N 1
ATOM 582 C CA . ASP A 1 72 ? 7.973 -22.042 -6.742 1.00 56.62 72 ASP A CA 1
ATOM 583 C C . ASP A 1 72 ? 8.617 -22.199 -5.350 1.00 56.62 72 ASP A C 1
ATOM 585 O O . ASP A 1 72 ? 9.532 -23.003 -5.171 1.00 56.62 72 ASP A O 1
ATOM 589 N N . LEU A 1 73 ? 8.175 -21.428 -4.348 1.00 52.62 73 LEU A N 1
ATOM 590 C CA . LEU A 1 73 ? 8.781 -21.382 -3.014 1.00 52.62 73 LEU A CA 1
ATOM 591 C C . LEU A 1 73 ? 7.789 -21.839 -1.934 1.00 52.62 73 LEU A C 1
ATOM 593 O O . LEU A 1 73 ? 6.872 -21.108 -1.567 1.00 52.62 73 LEU A O 1
ATOM 597 N N . ASP A 1 74 ? 8.046 -23.017 -1.361 1.00 51.34 74 ASP A N 1
ATOM 598 C CA . ASP A 1 74 ? 7.246 -23.679 -0.312 1.00 51.34 74 ASP A CA 1
ATOM 599 C C . ASP A 1 74 ? 7.216 -22.954 1.058 1.00 51.34 74 ASP A C 1
ATOM 601 O O . ASP A 1 74 ? 6.628 -23.457 2.013 1.00 51.34 74 ASP A O 1
ATOM 605 N N . TRP A 1 75 ? 7.841 -21.778 1.222 1.00 47.34 75 TRP A N 1
ATOM 606 C CA . TRP A 1 75 ? 7.940 -21.100 2.529 1.00 47.34 75 TRP A CA 1
ATOM 607 C C . TRP A 1 75 ? 8.071 -19.565 2.406 1.00 47.34 75 TRP A C 1
ATOM 609 O O . TRP A 1 75 ? 8.619 -19.076 1.412 1.00 47.34 75 TRP A O 1
ATOM 619 N N . PRO A 1 76 ? 7.590 -18.751 3.377 1.00 51.25 76 PRO A N 1
ATOM 620 C CA . PRO A 1 76 ? 7.361 -17.323 3.184 1.00 51.25 76 PRO A CA 1
ATOM 621 C C . PRO A 1 76 ? 8.659 -16.526 3.359 1.00 51.25 76 PRO A C 1
ATOM 623 O O . PRO A 1 76 ? 8.877 -15.856 4.365 1.00 51.25 76 PRO A O 1
ATOM 626 N N . TYR A 1 77 ? 9.534 -16.572 2.357 1.00 47.94 77 TYR A N 1
ATOM 627 C CA . TYR A 1 77 ? 10.880 -16.001 2.448 1.00 47.94 77 TYR A CA 1
ATOM 628 C 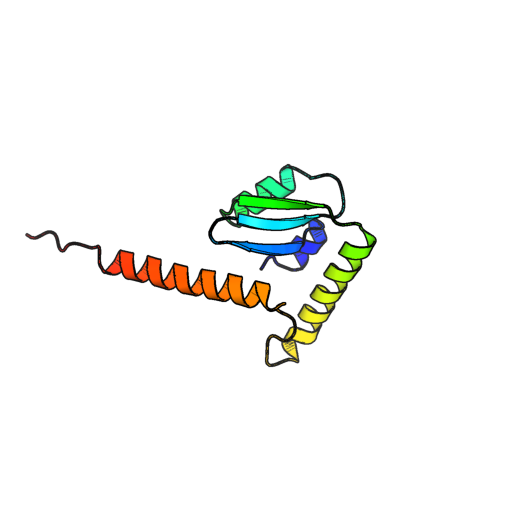C . TYR A 1 77 ? 10.973 -14.470 2.327 1.00 47.94 77 TYR A C 1
ATOM 630 O O . TYR A 1 77 ? 12.072 -13.925 2.355 1.00 47.94 77 TYR A O 1
ATOM 638 N N . TYR A 1 78 ? 9.859 -13.740 2.235 1.00 48.12 78 TYR A N 1
ATOM 639 C CA . TYR A 1 78 ? 9.896 -12.269 2.186 1.00 48.12 78 TYR A CA 1
ATOM 640 C C . TYR A 1 78 ? 8.777 -11.563 2.938 1.00 48.12 78 TYR A C 1
ATOM 642 O O . TYR A 1 78 ? 8.557 -10.363 2.761 1.00 48.12 78 TYR A O 1
ATOM 650 N N . VAL A 1 79 ? 8.138 -12.261 3.871 1.00 48.69 79 VAL A N 1
ATOM 651 C CA . VAL A 1 79 ? 7.424 -11.560 4.925 1.00 48.69 79 VAL A CA 1
ATOM 652 C C . VAL A 1 79 ? 8.513 -10.990 5.831 1.00 48.69 79 VAL A C 1
ATOM 654 O O . VAL A 1 79 ? 9.092 -11.699 6.648 1.00 48.69 79 VAL A O 1
ATOM 657 N N . HIS A 1 80 ? 8.888 -9.724 5.616 1.00 47.88 80 HIS A N 1
ATOM 658 C CA . HIS A 1 80 ? 9.725 -8.991 6.566 1.00 47.88 80 HIS A CA 1
ATOM 659 C C . HIS A 1 80 ? 9.183 -9.299 7.963 1.00 47.88 80 HIS A C 1
ATOM 661 O O . HIS A 1 80 ? 7.980 -9.174 8.143 1.00 47.88 80 HIS A O 1
ATOM 667 N N . TRP A 1 81 ? 10.016 -9.763 8.898 1.00 44.09 81 TRP A N 1
ATOM 668 C CA . TRP A 1 81 ? 9.566 -10.379 10.159 1.00 44.09 81 TRP A CA 1
ATOM 669 C C . TRP A 1 81 ? 8.474 -9.583 10.924 1.00 44.09 81 TRP A C 1
ATOM 671 O O . TRP A 1 81 ? 7.648 -10.162 11.630 1.00 44.09 81 TRP A O 1
ATOM 681 N N . TYR A 1 82 ? 8.408 -8.263 10.721 1.00 49.50 82 TYR A N 1
ATOM 682 C CA . TYR A 1 82 ? 7.320 -7.400 11.190 1.00 49.50 82 TYR A CA 1
ATOM 683 C C . TYR A 1 82 ? 5.929 -7.781 10.646 1.00 49.50 82 TYR A C 1
ATOM 685 O O . TYR A 1 82 ? 4.963 -7.772 11.399 1.00 49.50 82 TYR A O 1
ATOM 693 N N . PHE A 1 83 ? 5.800 -8.172 9.377 1.00 51.53 83 PHE A N 1
ATOM 694 C CA . PHE A 1 83 ? 4.541 -8.636 8.789 1.00 51.53 83 PHE A CA 1
ATOM 695 C C . PHE A 1 83 ? 4.118 -10.015 9.284 1.00 51.53 83 PHE A C 1
ATOM 697 O O . PHE A 1 83 ? 2.921 -10.248 9.431 1.00 51.53 83 PHE A O 1
ATOM 704 N N . THR A 1 84 ? 5.061 -10.923 9.567 1.00 52.50 84 THR A N 1
ATOM 705 C CA . THR A 1 84 ? 4.705 -12.201 10.199 1.00 52.50 84 THR A CA 1
ATOM 706 C C . THR 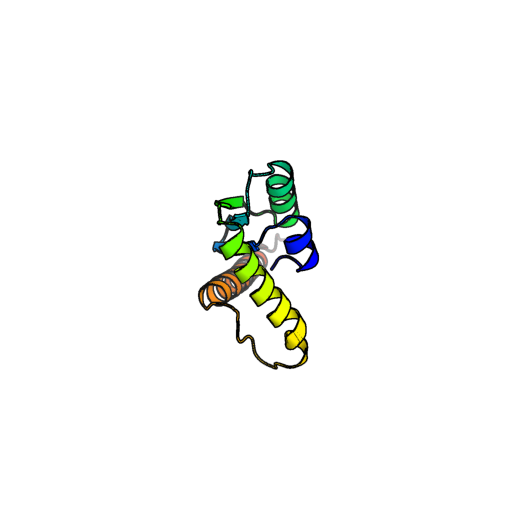A 1 84 ? 4.175 -11.945 11.595 1.00 52.50 84 THR A C 1
ATOM 708 O O . THR A 1 84 ? 3.186 -12.560 11.962 1.00 52.50 84 THR A O 1
ATOM 711 N N . HIS A 1 85 ? 4.753 -10.991 12.333 1.00 50.62 85 HIS A N 1
ATOM 712 C CA . HIS A 1 85 ? 4.216 -10.598 13.631 1.00 50.62 85 HIS A CA 1
ATOM 713 C C . HIS A 1 85 ? 2.806 -10.028 13.522 1.00 50.62 85 HIS A C 1
ATOM 715 O O . HIS A 1 85 ? 1.930 -10.519 14.216 1.00 50.62 85 HIS A O 1
ATOM 721 N N . SER A 1 86 ? 2.550 -9.076 12.621 1.00 45.41 86 SER A N 1
ATOM 722 C CA . SER A 1 86 ? 1.208 -8.500 12.485 1.00 45.41 86 SER A CA 1
ATOM 723 C C . SER A 1 86 ? 0.163 -9.515 12.008 1.00 45.41 86 SER A C 1
ATOM 725 O O . SER A 1 86 ? -0.979 -9.454 12.447 1.00 45.41 86 SER A O 1
ATOM 727 N N . ILE A 1 87 ? 0.528 -10.453 11.123 1.00 53.31 87 ILE A N 1
ATOM 728 C CA . ILE A 1 87 ? -0.385 -11.512 10.660 1.00 53.31 87 ILE A CA 1
ATOM 729 C C . ILE A 1 87 ? -0.633 -12.532 11.772 1.00 53.31 87 ILE A C 1
ATOM 731 O O . ILE A 1 87 ? -1.777 -12.906 12.000 1.00 53.31 87 ILE A O 1
ATOM 735 N N . VAL A 1 88 ? 0.410 -12.967 12.483 1.00 54.00 88 VAL A N 1
ATOM 736 C CA . VAL A 1 88 ? 0.272 -13.893 13.615 1.00 54.00 88 VAL A CA 1
ATOM 737 C C . VAL A 1 88 ? -0.525 -13.238 14.740 1.00 54.00 88 VAL A C 1
ATOM 739 O O . VAL A 1 88 ? -1.420 -13.870 15.279 1.00 54.00 88 VAL A O 1
ATOM 742 N N . GLU A 1 89 ? -0.280 -11.967 15.052 1.00 53.75 89 GLU A N 1
ATOM 743 C CA . GLU A 1 89 ? -1.037 -11.230 16.065 1.00 53.75 89 GLU A CA 1
ATOM 744 C C . GLU A 1 89 ? -2.504 -11.061 15.655 1.00 53.75 89 GLU A C 1
ATOM 746 O O . GLU A 1 89 ? -3.375 -11.335 16.468 1.00 53.75 89 GLU A O 1
ATOM 751 N N . TYR A 1 90 ? -2.790 -10.715 14.395 1.00 52.59 90 TYR A N 1
ATOM 752 C CA . TYR A 1 90 ? -4.154 -10.630 13.860 1.00 52.59 90 TYR A CA 1
ATOM 753 C C . TYR A 1 90 ? -4.897 -11.977 13.906 1.00 52.59 90 TYR A C 1
ATOM 755 O O . TYR A 1 90 ? -6.040 -12.050 14.345 1.00 52.59 90 TYR A O 1
ATOM 763 N N . VAL A 1 91 ? -4.246 -13.067 13.488 1.00 56.53 91 VAL A N 1
ATOM 764 C CA . VAL A 1 91 ? -4.853 -14.409 13.492 1.00 56.53 91 VAL A CA 1
ATOM 765 C C . VAL A 1 91 ? -5.064 -14.912 14.922 1.00 56.53 91 VAL A C 1
ATOM 767 O O . VAL A 1 91 ? -6.087 -15.526 15.219 1.00 56.53 91 VAL A O 1
ATOM 770 N N . LEU A 1 92 ? -4.126 -14.634 15.831 1.00 52.62 92 LEU A N 1
ATOM 771 C CA . LEU A 1 92 ? -4.263 -14.996 17.239 1.00 52.62 92 LEU A CA 1
ATOM 772 C C . LEU A 1 92 ? -5.357 -14.173 17.934 1.00 52.62 92 LEU A C 1
ATOM 774 O O . LEU A 1 92 ? -6.095 -14.733 18.741 1.00 52.62 92 LEU A O 1
ATOM 778 N N . THR A 1 93 ? -5.514 -12.883 17.622 1.00 54.22 93 THR A N 1
ATOM 779 C CA . THR A 1 93 ? -6.583 -12.058 18.206 1.00 54.22 93 THR A CA 1
ATOM 780 C C . THR A 1 93 ? -7.960 -12.396 17.644 1.00 54.22 93 THR A C 1
ATOM 782 O O . THR A 1 93 ? -8.905 -12.444 18.429 1.00 54.22 93 THR A O 1
ATOM 785 N N . GLU A 1 94 ? -8.095 -12.723 16.353 1.00 54.25 94 GLU A N 1
ATOM 786 C CA . GLU A 1 94 ? -9.357 -13.244 15.800 1.00 54.25 94 GLU A CA 1
ATOM 787 C C . GLU A 1 94 ? -9.754 -14.572 16.459 1.00 54.25 94 GLU A C 1
ATOM 789 O O . GLU A 1 94 ? -10.914 -14.753 16.823 1.00 54.25 94 GLU A O 1
ATOM 794 N N . GLN A 1 95 ? -8.803 -15.481 16.708 1.00 51.31 95 GLN A N 1
ATOM 795 C CA . GLN A 1 95 ? -9.091 -16.730 17.426 1.00 51.31 95 GLN A CA 1
ATOM 796 C C . GLN A 1 95 ? -9.482 -16.509 18.895 1.00 51.31 95 GLN A C 1
ATOM 798 O O . GLN A 1 95 ? -10.279 -17.278 19.434 1.00 51.31 95 GLN A O 1
ATOM 803 N N . VAL A 1 96 ? -8.946 -15.477 19.554 1.00 51.94 96 VAL A N 1
ATOM 804 C CA . VAL A 1 96 ? -9.308 -15.121 20.937 1.00 51.94 96 VAL A CA 1
ATOM 805 C C . VAL A 1 96 ? -10.691 -14.465 21.000 1.00 51.94 96 VAL A C 1
ATOM 807 O O . VAL A 1 96 ? -11.500 -14.877 21.828 1.00 51.94 96 VAL A O 1
ATOM 810 N N . LEU A 1 97 ? -11.004 -13.527 20.100 1.00 49.06 97 LEU A N 1
ATOM 811 C CA . LEU A 1 97 ? -12.336 -12.914 19.986 1.00 49.06 97 LEU A CA 1
ATOM 812 C C . LEU A 1 97 ? -13.411 -13.955 19.654 1.00 49.06 97 LEU A C 1
ATOM 814 O O . LEU A 1 97 ? -14.464 -13.982 20.287 1.00 49.06 97 LEU A O 1
ATOM 818 N N . HIS A 1 98 ? -13.119 -14.873 18.730 1.00 44.62 98 HIS A N 1
ATOM 819 C CA . HIS A 1 98 ? -14.063 -15.921 18.353 1.00 44.62 98 HIS A CA 1
ATOM 820 C C . HIS A 1 98 ? -14.275 -16.953 19.472 1.00 44.62 98 HIS A C 1
ATOM 822 O O . HIS A 1 98 ? -15.369 -17.498 19.598 1.00 44.62 98 HIS A O 1
ATOM 828 N N . LYS A 1 99 ? -13.264 -17.205 20.319 1.00 46.41 99 LYS A N 1
ATOM 829 C CA . LYS A 1 99 ? -13.415 -18.036 21.526 1.00 46.41 99 LYS A CA 1
ATOM 830 C C . LYS A 1 99 ? -14.183 -17.332 22.642 1.00 46.41 99 LYS A C 1
ATOM 832 O O . LYS A 1 99 ? -14.941 -18.000 23.333 1.00 46.41 99 LYS A O 1
ATOM 837 N N . GLN A 1 100 ? -14.013 -16.024 22.823 1.00 47.50 100 GLN A N 1
ATOM 838 C CA . GLN A 1 100 ? -14.770 -15.268 23.828 1.00 47.50 100 GLN A CA 1
ATOM 839 C C . GLN A 1 100 ? -16.257 -15.181 23.468 1.00 47.50 100 GLN A C 1
ATOM 841 O O . GLN A 1 100 ? -17.095 -15.378 24.339 1.00 47.50 100 GLN A O 1
ATOM 846 N N . GLN A 1 101 ? -16.589 -15.038 22.182 1.00 40.28 101 GLN A N 1
ATOM 847 C CA . GLN A 1 101 ? -17.980 -15.025 21.723 1.00 40.28 101 GLN A CA 1
ATOM 848 C C . GLN A 1 101 ? -18.702 -16.376 21.909 1.00 40.28 101 GLN A C 1
ATOM 850 O O . GLN A 1 101 ? -19.910 -16.391 22.098 1.00 40.28 101 GLN A O 1
ATOM 855 N N . ILE A 1 102 ? -17.981 -17.507 21.910 1.00 49.28 102 ILE A N 1
ATOM 856 C CA . ILE A 1 102 ? -18.559 -18.842 22.187 1.00 49.28 102 ILE A CA 1
ATOM 857 C C . ILE A 1 102 ? -18.749 -19.076 23.700 1.00 49.28 102 ILE A C 1
ATOM 859 O O . ILE A 1 102 ? -19.589 -19.874 24.103 1.00 49.28 102 ILE A O 1
ATOM 863 N N . VAL A 1 103 ? -17.971 -18.401 24.553 1.00 50.03 103 VAL A N 1
ATOM 864 C CA . VAL A 1 103 ? -18.074 -18.531 26.021 1.00 50.03 103 VAL A CA 1
ATOM 865 C C . VAL A 1 103 ? -19.137 -17.590 26.608 1.00 50.03 103 VAL A C 1
ATOM 867 O O . VAL A 1 103 ? -19.654 -17.865 27.687 1.00 50.03 103 VAL A O 1
ATOM 870 N N . GLU A 1 104 ? -19.497 -16.517 25.900 1.00 44.88 104 GLU A N 1
ATOM 871 C CA . GLU A 1 104 ? -20.487 -15.522 26.332 1.00 44.88 104 GLU A CA 1
ATOM 872 C C . GLU A 1 104 ? -21.901 -15.721 25.754 1.00 44.88 104 GLU A C 1
ATOM 874 O O . GLU A 1 104 ? -22.706 -14.804 25.860 1.00 44.88 104 GLU A O 1
ATOM 879 N N . GLU A 1 105 ? -22.258 -16.883 25.189 1.00 43.75 105 GLU A N 1
ATOM 880 C CA . GLU A 1 105 ? -23.680 -17.246 25.040 1.00 43.75 105 GLU A CA 1
ATOM 881 C C . GLU A 1 105 ? -24.178 -17.826 26.377 1.00 43.75 105 GLU A C 1
ATOM 883 O O . GLU A 1 105 ? -23.861 -18.976 26.709 1.00 43.75 105 GLU A O 1
ATOM 888 N N . PRO A 1 106 ? -24.938 -17.063 27.191 1.00 42.28 106 PRO A N 1
ATOM 889 C CA . PRO A 1 106 ? -25.606 -17.636 28.335 1.00 42.28 106 PRO A CA 1
ATOM 890 C C . PRO A 1 106 ? -26.807 -18.401 27.790 1.00 42.28 106 PRO A C 1
ATOM 892 O O . PRO A 1 106 ? -27.659 -17.846 27.100 1.00 42.28 106 PRO A O 1
ATOM 895 N N . TRP A 1 107 ? -26.876 -19.684 28.109 1.00 46.62 107 TRP A N 1
ATOM 896 C CA . TRP A 1 107 ? -28.100 -20.458 27.993 1.00 46.62 107 TRP A CA 1
ATOM 897 C C . TRP A 1 107 ? -29.189 -19.761 28.827 1.00 46.62 107 TRP A C 1
ATOM 899 O O . TRP A 1 107 ? -29.259 -19.945 30.043 1.00 46.62 107 TRP A O 1
ATOM 909 N N . GLU A 1 108 ? -29.986 -18.898 28.192 1.00 42.00 108 GLU A N 1
ATOM 910 C CA . GLU A 1 108 ? -31.242 -18.410 28.751 1.00 42.00 108 GLU A CA 1
ATOM 911 C C . GLU A 1 108 ? -32.200 -19.603 28.827 1.00 42.00 108 GLU A C 1
ATOM 913 O O . GLU A 1 108 ? -32.469 -20.284 27.838 1.00 42.00 108 GLU A O 1
ATOM 918 N N . TYR A 1 109 ? -32.621 -19.896 30.055 1.00 46.56 109 TYR A N 1
ATOM 919 C CA . TYR A 1 109 ? -33.552 -20.956 30.410 1.00 46.56 109 TYR A CA 1
ATOM 920 C C . TYR A 1 109 ? -34.952 -20.669 29.862 1.00 46.56 109 TYR A C 1
ATOM 922 O O . TYR A 1 109 ? -35.474 -19.580 30.093 1.00 46.56 109 TYR A O 1
ATOM 930 N N . GLU A 1 110 ? -35.600 -21.701 29.321 1.00 41.22 110 GLU A N 1
ATOM 931 C CA . GLU A 1 110 ? -36.987 -22.041 29.674 1.00 41.22 110 GLU A CA 1
ATOM 932 C C . GLU A 1 110 ? -37.083 -23.534 30.011 1.00 41.22 110 GLU A C 1
ATOM 934 O O . GLU A 1 110 ? -36.548 -24.362 29.236 1.00 41.22 110 GLU A O 1
#

Secondary structure (DSSP, 8-state):
---HHHHHHTTEEEEEE-SSEEEEEESSS--HHHHHHHHHHHSSEEEEEE--HHHHHHHHHHHHHHHHHTTT-SS-TTS-HHHHHHHHHHHHHHHHHHHHHHHS------